Protein AF-A0A5N6NCS3-F1 (afdb_monomer)

Mean predicted aligned error: 9.0 Å

Sequence (97 aa):
MQEWLLDIEEGKVGGLNNNEGLIEVPNDLLIADSLDPISDLIDFVYPSILQNFKNPNFFQERAILAPKNNVVEGINDRLMSMFPGDDMEYLSSDSIC

Structure (mmCIF, N/CA/C/O backbone):
data_AF-A0A5N6NCS3-F1
#
_entry.id   AF-A0A5N6NCS3-F1
#
loop_
_atom_site.group_PDB
_atom_site.id
_atom_site.type_symbol
_atom_site.label_atom_id
_atom_site.label_alt_id
_atom_site.label_comp_id
_atom_site.label_asym_id
_atom_site.label_entity_id
_atom_site.label_seq_id
_atom_site.pdbx_PDB_ins_code
_atom_site.Cartn_x
_atom_site.Cartn_y
_atom_site.Cartn_z
_atom_site.occupancy
_atom_site.B_iso_or_equiv
_atom_site.auth_seq_id
_atom_site.auth_comp_id
_atom_site.auth_asym_id
_atom_site.auth_atom_id
_atom_site.pdbx_PDB_model_num
ATOM 1 N N . MET A 1 1 ? 14.752 -4.032 -4.340 1.00 58.91 1 MET A N 1
ATOM 2 C CA . MET A 1 1 ? 13.874 -2.838 -4.377 1.00 58.91 1 MET A CA 1
ATOM 3 C C . MET A 1 1 ? 14.651 -1.517 -4.341 1.00 58.91 1 MET A C 1
ATOM 5 O O . MET A 1 1 ? 14.598 -0.817 -5.339 1.00 58.91 1 MET A O 1
ATOM 9 N N . GLN A 1 2 ? 15.3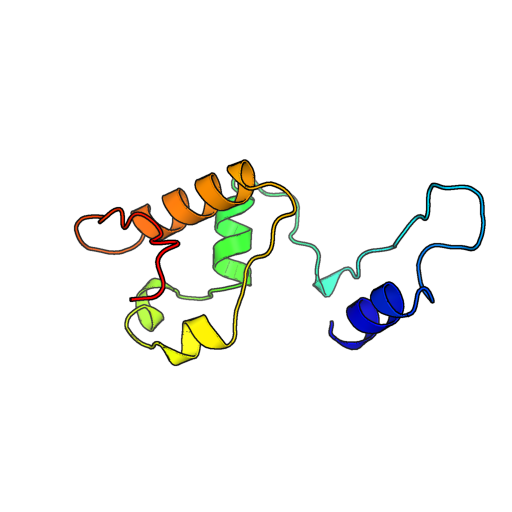82 -1.175 -3.264 1.00 69.25 2 GLN A N 1
ATOM 10 C CA . GLN A 1 2 ? 16.067 0.135 -3.154 1.00 69.25 2 GLN A CA 1
ATOM 11 C C . GLN A 1 2 ? 17.104 0.396 -4.259 1.00 69.25 2 GLN A C 1
ATOM 13 O O . GLN A 1 2 ? 17.142 1.492 -4.798 1.00 69.25 2 GLN A O 1
ATOM 18 N N . GLU A 1 3 ? 17.893 -0.609 -4.641 1.00 82.62 3 GLU A N 1
ATOM 19 C CA . GLU A 1 3 ? 18.932 -0.461 -5.675 1.00 82.62 3 GLU A CA 1
ATOM 20 C C . GLU A 1 3 ? 18.350 -0.152 -7.066 1.00 82.62 3 GLU A C 1
ATOM 22 O O . GLU A 1 3 ? 18.849 0.724 -7.757 1.00 82.62 3 GLU A O 1
ATOM 27 N N . TRP A 1 4 ? 17.224 -0.774 -7.434 1.00 84.31 4 TRP A N 1
ATOM 28 C CA . TRP A 1 4 ? 16.561 -0.515 -8.718 1.00 84.31 4 TRP A CA 1
ATOM 29 C C . TRP A 1 4 ? 15.969 0.899 -8.806 1.00 84.31 4 TRP A C 1
ATOM 31 O O . TRP A 1 4 ? 16.091 1.549 -9.839 1.00 84.31 4 TRP A O 1
ATOM 41 N N . LEU A 1 5 ? 15.361 1.394 -7.718 1.00 82.62 5 LEU A N 1
ATOM 42 C CA . LEU A 1 5 ? 14.880 2.780 -7.650 1.00 82.62 5 LEU A CA 1
ATOM 43 C C . LEU A 1 5 ? 16.037 3.781 -7.762 1.00 82.62 5 LEU A C 1
ATOM 45 O O . LEU A 1 5 ? 15.938 4.731 -8.532 1.00 82.62 5 LEU A O 1
ATOM 49 N N . LEU A 1 6 ? 17.145 3.533 -7.055 1.00 84.81 6 LEU A N 1
ATOM 50 C CA . LEU A 1 6 ? 18.353 4.358 -7.150 1.00 84.81 6 LEU A CA 1
ATOM 51 C C . LEU A 1 6 ? 18.924 4.363 -8.571 1.00 84.81 6 LEU A C 1
ATOM 53 O O . LEU A 1 6 ? 19.281 5.414 -9.091 1.00 84.81 6 LEU A O 1
ATOM 57 N N . ASP A 1 7 ? 18.959 3.212 -9.240 1.00 85.19 7 ASP A N 1
ATOM 58 C CA . ASP A 1 7 ? 19.453 3.129 -10.612 1.00 85.19 7 ASP A CA 1
ATOM 59 C C . ASP A 1 7 ? 18.548 3.879 -11.611 1.00 85.19 7 ASP A C 1
ATOM 61 O O . ASP A 1 7 ? 19.045 4.393 -12.618 1.00 85.19 7 ASP A O 1
ATOM 65 N N . ILE A 1 8 ? 17.238 3.980 -11.347 1.00 82.88 8 ILE A N 1
ATOM 66 C CA . ILE A 1 8 ? 16.327 4.842 -12.119 1.00 82.88 8 ILE A CA 1
ATOM 67 C C . ILE A 1 8 ? 16.652 6.317 -11.877 1.00 82.88 8 ILE A C 1
ATOM 69 O O . ILE A 1 8 ? 16.782 7.072 -12.839 1.00 82.88 8 ILE A O 1
ATOM 73 N N . GLU A 1 9 ? 16.795 6.730 -10.615 1.00 78.31 9 GLU A N 1
ATOM 74 C CA . GLU A 1 9 ? 17.111 8.119 -10.250 1.00 78.31 9 GLU A CA 1
ATOM 75 C C . GLU A 1 9 ? 18.456 8.577 -10.829 1.00 78.31 9 GLU A C 1
ATOM 77 O O . GLU A 1 9 ? 18.588 9.707 -11.300 1.00 78.31 9 GLU A O 1
ATOM 82 N N . GLU A 1 10 ? 19.445 7.685 -10.852 1.00 85.06 10 GLU A N 1
ATOM 83 C CA . GLU A 1 10 ? 20.771 7.937 -11.418 1.00 85.06 10 GLU A CA 1
ATOM 84 C C . GLU A 1 10 ? 20.816 7.802 -12.952 1.00 85.06 10 GLU A C 1
ATOM 86 O O . GLU A 1 10 ? 21.861 8.035 -13.563 1.00 85.06 10 GLU A O 1
ATOM 91 N N . GLY A 1 11 ? 19.701 7.433 -13.594 1.00 79.94 11 GLY A N 1
ATOM 92 C CA . GLY A 1 11 ? 19.610 7.283 -15.048 1.00 79.94 1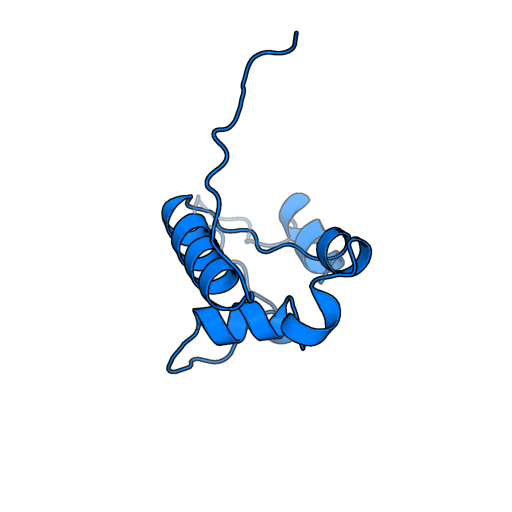1 GLY A CA 1
ATOM 93 C C . GLY A 1 11 ? 20.431 6.116 -15.608 1.00 79.94 11 GLY A C 1
ATOM 94 O O . GLY A 1 11 ? 20.808 6.127 -16.781 1.00 79.94 11 GLY A O 1
ATOM 95 N N . LYS A 1 12 ? 20.736 5.112 -14.780 1.00 82.19 12 LYS A N 1
ATOM 96 C CA . LYS A 1 12 ? 21.432 3.882 -15.189 1.00 82.19 12 LYS A CA 1
ATOM 97 C C . LYS A 1 12 ? 20.501 2.890 -15.890 1.00 82.19 12 LYS A C 1
ATOM 99 O O . LYS A 1 12 ? 20.970 2.074 -16.683 1.00 82.19 12 LYS A O 1
ATOM 104 N N . VAL A 1 13 ? 19.197 2.958 -15.612 1.00 77.56 13 VAL A N 1
ATOM 105 C CA . VAL A 1 13 ? 18.142 2.162 -16.268 1.00 77.56 13 VAL A CA 1
ATOM 106 C C . VAL A 1 13 ? 17.421 3.031 -17.305 1.00 77.56 13 VAL A C 1
ATOM 108 O O . VAL A 1 13 ? 17.283 4.233 -17.107 1.00 77.56 13 VAL A O 1
ATOM 111 N N . GLY A 1 14 ? 16.940 2.446 -18.408 1.00 70.12 14 GLY A N 1
ATOM 112 C CA . GLY A 1 14 ? 16.118 3.165 -19.399 1.00 70.12 14 GLY A CA 1
ATOM 113 C C . GLY A 1 14 ? 16.728 3.340 -20.793 1.00 70.12 14 GLY A C 1
ATOM 114 O O . GLY A 1 14 ? 16.029 3.777 -21.697 1.00 70.12 14 GLY A O 1
ATOM 115 N N . GLY A 1 15 ? 17.984 2.944 -21.023 1.00 67.62 15 GLY A N 1
ATOM 116 C CA . GLY A 1 15 ? 18.621 3.012 -22.348 1.00 67.62 15 GLY A CA 1
ATOM 117 C C . GLY A 1 15 ? 18.926 4.441 -22.840 1.00 67.62 15 GLY A C 1
ATOM 118 O O . GLY A 1 15 ? 18.358 5.425 -22.387 1.00 67.62 15 GLY A O 1
ATOM 119 N N . LEU A 1 16 ? 19.871 4.572 -23.780 1.00 61.25 16 LEU A N 1
ATOM 120 C CA . LEU A 1 16 ? 20.435 5.871 -24.202 1.00 61.25 16 LEU A CA 1
ATOM 121 C C . LEU A 1 16 ? 19.690 6.584 -25.344 1.00 61.25 16 LEU A C 1
ATOM 123 O O . LEU A 1 16 ? 20.154 7.621 -25.815 1.00 61.25 16 LEU A O 1
ATOM 127 N N . ASN A 1 17 ? 18.566 6.060 -25.829 1.00 59.28 17 ASN A N 1
ATOM 128 C CA . ASN A 1 17 ? 18.080 6.446 -27.152 1.00 59.28 17 ASN A CA 1
ATOM 129 C C . ASN A 1 17 ? 16.698 7.103 -27.110 1.00 59.28 17 ASN A C 1
ATOM 131 O O . ASN A 1 17 ? 15.702 6.457 -26.822 1.00 59.28 17 ASN A O 1
ATOM 135 N N . ASN A 1 18 ? 16.682 8.376 -27.515 1.00 54.62 18 ASN A N 1
ATOM 136 C CA . ASN A 1 18 ? 15.555 9.092 -28.111 1.00 54.62 18 ASN A CA 1
ATOM 137 C C . ASN A 1 18 ? 14.247 9.048 -27.315 1.00 54.62 18 ASN A C 1
ATOM 139 O O . ASN A 1 18 ? 13.346 8.327 -27.707 1.00 54.62 18 ASN A O 1
ATOM 143 N N . ASN A 1 19 ? 14.144 9.883 -26.274 1.00 58.84 19 ASN A N 1
ATOM 144 C CA . ASN A 1 19 ? 12.908 10.353 -25.619 1.00 58.84 19 ASN A CA 1
ATOM 145 C C . ASN A 1 19 ? 11.903 9.318 -25.059 1.00 58.84 19 ASN A C 1
ATOM 147 O O . ASN A 1 19 ? 10.993 9.727 -24.341 1.00 58.84 19 ASN A O 1
ATOM 151 N N . GLU A 1 20 ? 12.115 8.018 -25.262 1.00 64.44 20 GLU A N 1
ATOM 152 C CA . GLU A 1 20 ? 11.302 6.925 -24.725 1.00 64.44 20 GLU A CA 1
ATOM 153 C C . GLU A 1 20 ? 12.217 5.820 -24.175 1.00 64.44 20 GLU A C 1
ATOM 155 O O . GLU A 1 20 ? 12.659 4.921 -24.891 1.00 64.44 20 GLU A O 1
ATOM 160 N N . GLY A 1 21 ? 12.542 5.909 -22.883 1.00 70.69 21 GLY A N 1
ATOM 161 C CA . GLY A 1 21 ? 13.326 4.888 -22.195 1.00 70.69 21 GLY A CA 1
ATOM 162 C C . GLY A 1 21 ? 12.450 3.740 -21.700 1.00 70.69 21 GLY A C 1
ATOM 163 O O . GLY A 1 21 ? 11.480 3.967 -20.977 1.00 70.69 21 GLY A O 1
ATOM 164 N N . LEU A 1 22 ? 12.791 2.503 -22.068 1.00 78.06 22 LEU A N 1
ATOM 165 C CA . LEU A 1 22 ? 12.136 1.304 -21.541 1.00 78.06 22 LEU A CA 1
ATOM 166 C C . LEU A 1 22 ? 12.822 0.878 -20.242 1.00 78.06 22 LEU A C 1
ATOM 168 O O . LEU A 1 22 ? 14.025 0.614 -20.225 1.00 78.06 22 LEU A O 1
ATOM 172 N N . ILE A 1 23 ? 12.046 0.789 -19.163 1.00 82.38 23 ILE A N 1
ATOM 173 C CA . ILE A 1 23 ? 12.4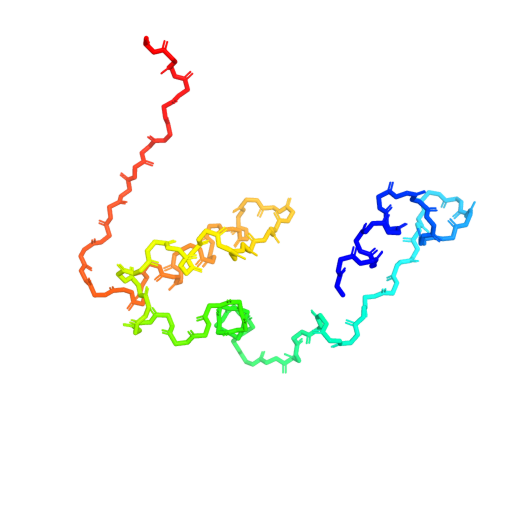92 0.256 -17.875 1.00 82.38 23 ILE A CA 1
ATOM 174 C C . ILE A 1 23 ? 11.840 -1.105 -17.635 1.00 82.38 23 ILE A C 1
ATOM 176 O O . ILE A 1 23 ? 10.631 -1.265 -17.794 1.00 82.38 23 ILE A O 1
ATOM 180 N N . GLU A 1 24 ? 12.643 -2.094 -17.254 1.00 83.69 24 GLU A N 1
ATOM 181 C CA . GLU A 1 24 ? 12.127 -3.381 -16.795 1.00 83.69 24 GLU A CA 1
ATOM 182 C C . GLU A 1 24 ? 11.846 -3.291 -15.296 1.00 83.69 24 GLU A C 1
ATOM 184 O O . GLU A 1 24 ? 12.731 -2.940 -14.511 1.00 83.69 24 GLU A O 1
ATOM 189 N N . VAL A 1 25 ? 10.604 -3.586 -14.906 1.00 8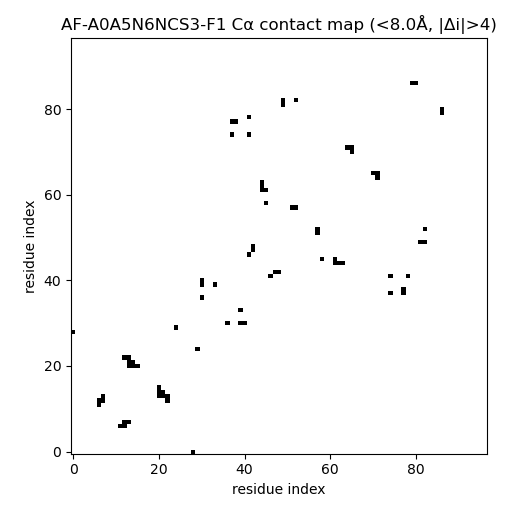4.56 25 VAL A N 1
ATOM 190 C CA . VAL A 1 25 ? 10.201 -3.649 -13.499 1.00 84.56 25 VAL A CA 1
ATOM 191 C C . VAL A 1 25 ? 10.543 -5.042 -12.957 1.00 84.56 25 VAL A C 1
ATOM 193 O O . VAL A 1 25 ? 10.114 -6.035 -13.547 1.00 84.56 25 VAL A O 1
ATOM 196 N N . PRO A 1 26 ? 11.302 -5.143 -11.852 1.00 85.88 26 PRO A N 1
ATOM 197 C CA . PRO A 1 26 ? 11.621 -6.410 -11.214 1.00 85.88 26 PRO A CA 1
ATOM 198 C C . PRO A 1 26 ? 10.366 -7.220 -10.871 1.00 85.88 26 PRO A C 1
ATOM 200 O O . PRO A 1 26 ? 9.386 -6.678 -10.363 1.00 85.88 26 PRO A O 1
ATOM 203 N N . ASN A 1 27 ? 10.407 -8.532 -11.117 1.00 84.75 27 ASN A N 1
ATOM 204 C CA . ASN A 1 27 ? 9.253 -9.417 -10.914 1.00 84.75 27 ASN A CA 1
ATOM 205 C C . ASN A 1 27 ? 8.755 -9.455 -9.460 1.00 84.75 27 ASN A C 1
ATOM 207 O O . ASN A 1 27 ? 7.581 -9.711 -9.230 1.00 84.75 27 ASN A O 1
ATOM 211 N N . ASP A 1 28 ? 9.624 -9.199 -8.482 1.00 82.69 28 ASP A N 1
ATOM 212 C CA . ASP A 1 28 ? 9.276 -9.091 -7.059 1.00 82.69 28 ASP A CA 1
ATOM 213 C C . ASP A 1 28 ? 8.460 -7.833 -6.721 1.00 82.69 28 ASP A C 1
ATOM 215 O O . ASP A 1 28 ? 7.868 -7.759 -5.646 1.00 82.69 28 ASP A O 1
ATOM 219 N N . LEU A 1 29 ? 8.419 -6.855 -7.631 1.00 79.06 29 LEU A N 1
ATOM 220 C CA . LEU A 1 29 ? 7.602 -5.644 -7.528 1.00 79.06 29 LEU A CA 1
ATOM 221 C C . LEU A 1 29 ? 6.300 -5.742 -8.329 1.00 79.06 29 LEU A C 1
ATOM 223 O O . LEU A 1 29 ? 5.476 -4.830 -8.271 1.00 79.06 29 LEU A O 1
ATOM 227 N N . LEU A 1 30 ? 6.117 -6.823 -9.090 1.00 83.06 30 LEU A N 1
ATOM 228 C CA . LEU A 1 30 ? 4.909 -7.051 -9.865 1.00 83.06 30 LEU A CA 1
ATOM 229 C C . LEU A 1 30 ? 3.862 -7.750 -9.004 1.00 83.06 30 LEU A C 1
ATOM 231 O O . LEU A 1 30 ? 4.108 -8.796 -8.405 1.00 83.06 30 LEU A O 1
ATOM 235 N N . ILE A 1 31 ? 2.661 -7.189 -9.007 1.00 82.12 31 ILE A N 1
ATOM 236 C CA . ILE A 1 31 ? 1.469 -7.871 -8.515 1.00 82.12 31 ILE A CA 1
ATOM 237 C C . ILE A 1 31 ? 0.880 -8.613 -9.711 1.00 82.12 31 ILE A C 1
ATOM 239 O O . ILE A 1 31 ? 0.757 -8.044 -10.797 1.00 82.12 31 ILE A O 1
ATOM 243 N N . ALA A 1 32 ? 0.587 -9.902 -9.535 1.00 80.44 32 ALA A N 1
ATOM 244 C CA . ALA A 1 32 ? 0.006 -10.716 -10.595 1.00 80.44 32 ALA A CA 1
ATOM 245 C C . ALA A 1 32 ? -1.359 -10.160 -11.025 1.00 80.44 32 ALA A C 1
ATOM 247 O O . ALA A 1 32 ? -2.088 -9.597 -10.210 1.00 80.44 32 ALA A O 1
ATOM 248 N N . ASP A 1 33 ? -1.711 -10.364 -12.296 1.00 77.94 33 ASP A N 1
ATOM 249 C CA . ASP A 1 33 ? -3.030 -9.992 -12.805 1.00 77.94 33 ASP A CA 1
ATOM 250 C C . ASP A 1 33 ? -4.119 -10.672 -11.972 1.00 77.94 33 ASP A C 1
ATOM 252 O O . ASP A 1 33 ? -4.154 -11.902 -11.838 1.00 77.94 33 ASP A O 1
ATOM 256 N N . SER A 1 34 ? -5.008 -9.860 -11.407 1.00 83.06 34 SER A N 1
ATOM 257 C CA . SER A 1 34 ? -6.045 -10.325 -10.501 1.00 83.06 34 SER A CA 1
ATOM 258 C C . SER A 1 34 ? -7.394 -9.685 -10.791 1.00 83.06 34 SER A C 1
ATOM 260 O O . SER A 1 34 ? -7.516 -8.706 -11.528 1.00 83.06 34 SER A O 1
ATOM 262 N N . LEU A 1 35 ? -8.437 -10.283 -10.217 1.00 85.69 35 LEU A N 1
ATOM 263 C CA . LEU A 1 35 ? -9.810 -9.795 -10.333 1.00 85.69 35 LEU A CA 1
ATOM 264 C C . LEU A 1 35 ? -10.025 -8.468 -9.585 1.00 85.69 35 LEU A C 1
ATOM 266 O O . LEU A 1 35 ? -10.937 -7.725 -9.942 1.00 85.69 35 LEU A O 1
ATOM 270 N N . ASP A 1 36 ? -9.208 -8.181 -8.566 1.00 88.12 36 ASP A N 1
ATOM 271 C CA . ASP A 1 36 ? -9.271 -6.964 -7.749 1.00 88.12 36 ASP A CA 1
ATOM 272 C C . ASP A 1 36 ? -7.840 -6.466 -7.442 1.00 88.12 36 ASP A C 1
ATOM 274 O O . ASP A 1 36 ? -7.326 -6.644 -6.334 1.00 88.12 36 ASP A O 1
ATOM 278 N N . PRO A 1 37 ? -7.167 -5.844 -8.429 1.00 86.19 37 PRO A N 1
ATOM 279 C CA . PRO A 1 37 ? -5.758 -5.468 -8.312 1.00 86.19 37 PRO A CA 1
ATOM 280 C C . PRO A 1 37 ? -5.510 -4.384 -7.255 1.00 86.19 37 PRO A C 1
ATOM 282 O O . PRO A 1 37 ? -4.401 -4.272 -6.738 1.00 86.19 37 PRO A O 1
ATOM 285 N N . ILE A 1 38 ? -6.529 -3.586 -6.909 1.00 87.44 38 ILE A N 1
ATOM 286 C CA . ILE A 1 38 ? -6.426 -2.581 -5.841 1.00 87.44 38 ILE A CA 1
ATOM 287 C C . ILE A 1 38 ? -6.361 -3.273 -4.481 1.00 87.44 38 ILE A C 1
ATOM 289 O O . ILE A 1 38 ? -5.535 -2.899 -3.651 1.00 87.44 38 ILE A O 1
ATOM 293 N N . SER A 1 39 ? -7.203 -4.280 -4.248 1.00 88.19 39 SER A N 1
ATOM 294 C CA . SER A 1 39 ? -7.168 -5.030 -2.989 1.00 88.19 39 SER A CA 1
ATOM 295 C C . SER A 1 39 ? -5.864 -5.793 -2.830 1.00 88.19 39 SER A C 1
ATOM 297 O O . SER A 1 39 ? -5.257 -5.723 -1.767 1.00 88.19 39 SER A O 1
ATOM 299 N N . ASP A 1 40 ? -5.377 -6.416 -3.901 1.00 89.81 40 ASP A N 1
ATOM 300 C CA . ASP A 1 40 ? -4.103 -7.132 -3.856 1.00 89.81 40 ASP A CA 1
ATOM 301 C C . ASP A 1 40 ? -2.915 -6.187 -3.633 1.00 89.81 40 ASP A C 1
ATOM 303 O O . ASP A 1 40 ? -1.993 -6.524 -2.893 1.00 89.81 40 ASP A O 1
ATOM 307 N N . LEU A 1 41 ? -2.945 -4.976 -4.205 1.00 90.00 41 LEU A N 1
ATOM 308 C CA . LEU A 1 41 ? -1.960 -3.929 -3.916 1.00 90.00 41 LEU A CA 1
ATOM 309 C C . LEU A 1 41 ? -1.999 -3.494 -2.449 1.00 90.00 41 LEU A C 1
ATOM 311 O O . LEU A 1 41 ? -0.946 -3.356 -1.822 1.00 90.00 41 LEU A O 1
ATOM 315 N N . ILE A 1 42 ? -3.197 -3.291 -1.897 1.00 90.31 42 ILE A N 1
ATOM 316 C CA . ILE A 1 42 ? -3.371 -2.947 -0.484 1.00 90.31 42 ILE A CA 1
ATOM 317 C C . ILE A 1 42 ? -2.8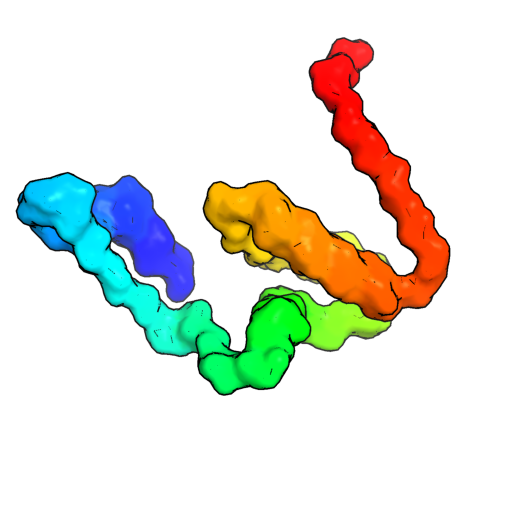39 -4.071 0.405 1.00 90.31 42 ILE A C 1
ATOM 319 O O . ILE A 1 42 ? -2.089 -3.781 1.330 1.00 90.31 42 ILE A O 1
ATOM 323 N N . ASP A 1 43 ? -3.154 -5.333 0.119 1.00 90.31 43 ASP A N 1
ATOM 324 C CA . ASP A 1 43 ? -2.695 -6.475 0.916 1.00 90.31 43 ASP A CA 1
ATOM 325 C C . ASP A 1 43 ? -1.183 -6.708 0.792 1.00 90.31 43 ASP A C 1
ATOM 327 O O . ASP A 1 43 ? -0.526 -7.071 1.773 1.00 90.31 43 ASP A O 1
ATOM 331 N N . PHE A 1 44 ? -0.610 -6.452 -0.388 1.00 89.69 44 PHE A N 1
ATOM 332 C CA . PHE A 1 44 ? 0.831 -6.525 -0.620 1.00 89.69 44 PHE A CA 1
ATOM 333 C C . PHE A 1 44 ? 1.591 -5.476 0.202 1.00 89.69 44 PHE A C 1
ATOM 335 O O . PHE A 1 44 ? 2.586 -5.795 0.860 1.00 89.69 44 PHE A O 1
ATOM 342 N N . VAL A 1 45 ? 1.122 -4.223 0.197 1.00 90.81 45 VAL A N 1
ATOM 343 C CA . VAL A 1 45 ? 1.790 -3.129 0.917 1.00 90.81 45 VAL A CA 1
ATOM 344 C C . VAL A 1 45 ? 1.440 -3.131 2.401 1.00 90.81 45 VAL A C 1
ATOM 346 O O . VAL A 1 45 ? 2.342 -2.973 3.218 1.00 90.81 45 VAL A O 1
ATOM 349 N N . TYR A 1 46 ? 0.184 -3.356 2.774 1.00 92.38 46 TYR A N 1
ATOM 350 C CA . TYR A 1 46 ? -0.342 -3.313 4.142 1.00 92.38 46 TYR A CA 1
ATOM 351 C C . TYR A 1 46 ? -0.928 -4.669 4.573 1.00 92.38 46 TYR A C 1
ATOM 353 O O . TYR A 1 46 ? -2.131 -4.792 4.818 1.00 92.38 46 TYR A O 1
ATOM 361 N N . PRO A 1 47 ? -0.093 -5.704 4.751 1.00 91.62 47 PRO A N 1
ATOM 362 C CA . PRO A 1 47 ? -0.582 -7.028 5.108 1.00 91.62 47 PRO A CA 1
ATOM 363 C C . PRO A 1 47 ? -1.291 -7.015 6.466 1.00 91.62 47 PRO A C 1
ATOM 365 O O . PRO A 1 47 ? -0.789 -6.470 7.452 1.00 91.62 47 PRO A O 1
ATOM 368 N N . SER A 1 48 ? -2.451 -7.676 6.542 1.00 91.88 48 SER A N 1
ATOM 369 C CA . SER A 1 48 ? -3.268 -7.736 7.766 1.00 91.88 48 SER A CA 1
ATOM 370 C C . SER A 1 48 ? -3.602 -6.346 8.329 1.00 91.88 48 SER A C 1
ATOM 372 O O . SER A 1 48 ? -3.508 -6.115 9.538 1.00 91.88 48 SER A O 1
ATOM 374 N N . ILE A 1 49 ? -3.989 -5.408 7.459 1.00 91.56 49 ILE A N 1
ATOM 375 C CA . ILE A 1 49 ? -4.210 -3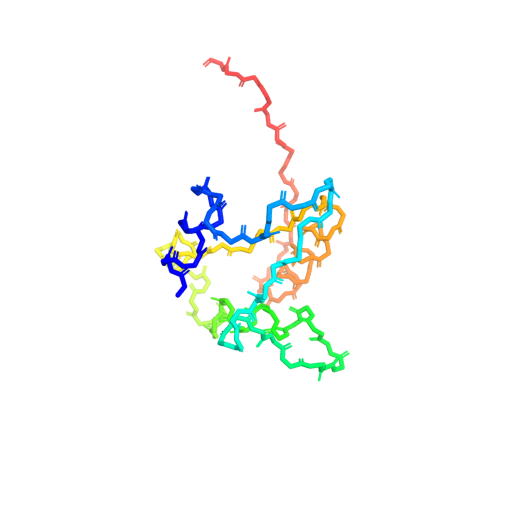.999 7.815 1.00 91.56 49 ILE A CA 1
ATOM 376 C C . ILE A 1 49 ? -5.160 -3.815 9.010 1.00 91.56 49 ILE A C 1
ATOM 378 O O . ILE A 1 49 ? -4.872 -3.034 9.913 1.00 91.56 49 ILE A O 1
ATOM 382 N N . LEU A 1 50 ? -6.225 -4.617 9.107 1.00 91.06 50 LEU A N 1
ATOM 383 C CA . LEU A 1 50 ? -7.200 -4.565 10.208 1.00 91.06 50 LEU A CA 1
ATOM 384 C C . LEU A 1 50 ? -6.654 -5.031 11.562 1.00 91.06 50 LEU A C 1
ATOM 386 O O . LEU A 1 50 ? -7.259 -4.760 12.596 1.00 91.06 50 LEU A O 1
ATOM 390 N N . GLN A 1 51 ? -5.518 -5.723 11.586 1.00 93.06 51 GLN A N 1
ATOM 391 C CA . GLN A 1 51 ? -4.829 -6.075 12.830 1.00 93.06 51 GLN A CA 1
ATOM 392 C C . GLN A 1 51 ? -3.841 -4.977 13.243 1.00 93.06 51 GLN A C 1
ATOM 394 O O . GLN A 1 51 ? -3.580 -4.795 14.431 1.00 93.06 51 GLN A O 1
ATOM 399 N N . ASN A 1 52 ? -3.332 -4.214 12.272 1.00 91.62 52 ASN A N 1
ATOM 400 C CA . ASN A 1 52 ? -2.281 -3.218 12.465 1.00 91.62 52 ASN A CA 1
ATOM 401 C C . ASN A 1 52 ? -2.775 -1.764 12.421 1.00 91.62 52 ASN A C 1
ATOM 403 O O . ASN A 1 52 ? -1.992 -0.863 12.697 1.00 91.62 52 ASN A O 1
ATOM 407 N N . PHE A 1 53 ? -4.059 -1.511 12.142 1.00 88.31 53 PHE A N 1
ATOM 408 C CA . PHE A 1 53 ? -4.583 -0.155 11.916 1.00 88.31 53 PHE A CA 1
ATOM 409 C C . PHE A 1 53 ? -4.401 0.819 13.090 1.00 88.31 53 PHE A C 1
ATOM 411 O O . PHE A 1 53 ? -4.418 2.031 12.910 1.00 88.31 53 PHE A O 1
ATOM 418 N N . LYS A 1 54 ? -4.197 0.293 14.303 1.00 88.75 54 LYS A N 1
ATOM 419 C CA . LYS A 1 54 ? -3.921 1.084 15.512 1.00 88.75 54 LYS A CA 1
ATOM 420 C C . LYS A 1 54 ? -2.432 1.329 15.771 1.00 88.75 54 LYS A C 1
ATOM 422 O O . LYS A 1 54 ? -2.104 1.953 16.775 1.00 88.75 54 LYS A O 1
ATOM 427 N N . ASN A 1 55 ? -1.538 0.816 14.929 1.00 92.06 55 ASN A N 1
ATOM 428 C CA . ASN A 1 55 ? -0.093 0.960 15.059 1.00 92.06 55 ASN A CA 1
ATOM 429 C C . ASN A 1 55 ? 0.423 2.018 14.064 1.00 92.06 55 ASN A C 1
ATOM 431 O O . ASN A 1 55 ? 0.555 1.713 12.881 1.00 92.06 55 ASN A O 1
ATOM 435 N N . PRO A 1 56 ? 0.770 3.238 14.509 1.00 88.75 56 PRO A N 1
ATOM 436 C CA . PRO A 1 56 ? 1.241 4.293 13.610 1.00 88.75 56 PRO A CA 1
ATOM 437 C C . PRO A 1 56 ? 2.524 3.922 12.857 1.00 88.75 56 PRO A C 1
ATOM 439 O O . PRO A 1 56 ? 2.654 4.243 11.679 1.00 88.75 56 PRO A O 1
ATOM 442 N N . ASN A 1 57 ? 3.445 3.195 13.503 1.00 92.62 57 ASN A N 1
ATOM 443 C CA . ASN A 1 57 ? 4.720 2.803 12.892 1.00 92.62 57 ASN A CA 1
ATOM 444 C C . ASN A 1 57 ? 4.508 1.881 11.685 1.00 92.62 57 ASN A C 1
ATOM 446 O O . ASN A 1 57 ? 5.261 1.944 10.720 1.00 92.62 57 ASN A O 1
ATOM 450 N N . PHE A 1 58 ? 3.443 1.072 11.707 1.00 91.50 58 PHE A N 1
ATOM 451 C CA . PHE A 1 58 ? 3.090 0.197 10.590 1.00 91.50 58 PHE A CA 1
ATOM 452 C C . PHE A 1 58 ? 2.823 0.987 9.304 1.00 91.50 58 PHE A C 1
ATOM 454 O O . PHE A 1 58 ? 3.235 0.556 8.233 1.00 91.50 58 PHE A O 1
ATOM 461 N N . PHE A 1 59 ? 2.179 2.153 9.401 1.00 89.38 59 PHE A N 1
ATOM 462 C CA . PHE A 1 59 ? 1.896 2.995 8.237 1.00 89.38 59 PHE A CA 1
ATOM 463 C C . PHE A 1 59 ? 3.065 3.900 7.854 1.00 89.38 59 PHE A C 1
ATOM 465 O O . PHE A 1 59 ? 3.206 4.230 6.686 1.00 89.38 59 PHE A O 1
ATOM 472 N N . GLN A 1 60 ? 3.917 4.293 8.802 1.00 88.81 60 GLN A N 1
ATOM 473 C CA . GLN A 1 60 ? 5.050 5.183 8.516 1.00 88.81 60 GLN A CA 1
ATOM 474 C C . GLN A 1 60 ? 6.127 4.531 7.643 1.00 88.81 60 GLN A C 1
ATOM 476 O O .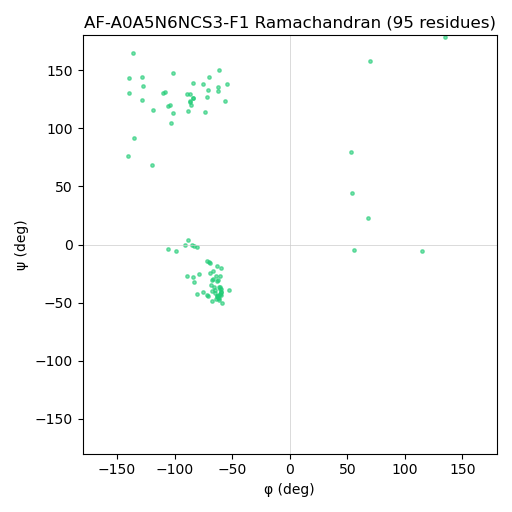 GLN A 1 60 ? 6.797 5.217 6.877 1.00 88.81 60 GLN A O 1
ATOM 481 N N . GLU A 1 61 ? 6.296 3.214 7.739 1.00 89.12 61 GLU A N 1
ATOM 482 C CA . GLU A 1 61 ? 7.317 2.476 6.985 1.00 89.12 61 GLU A CA 1
ATOM 483 C C . GLU A 1 61 ? 6.858 2.075 5.571 1.00 89.12 61 GLU A C 1
ATOM 485 O O . GLU A 1 61 ? 7.603 1.421 4.839 1.00 89.12 61 GLU A O 1
ATOM 490 N N . ARG A 1 62 ? 5.618 2.408 5.183 1.00 89.38 62 ARG A N 1
ATOM 491 C CA . ARG A 1 62 ? 4.944 1.851 4.002 1.00 89.38 62 ARG A CA 1
ATOM 492 C C . ARG A 1 62 ? 4.157 2.930 3.267 1.00 89.38 62 ARG A C 1
ATOM 494 O O . ARG A 1 62 ? 3.344 3.622 3.870 1.00 89.38 62 ARG A O 1
ATOM 501 N N . ALA A 1 63 ? 4.339 3.027 1.954 1.00 87.81 63 ALA A N 1
ATOM 502 C CA . ALA A 1 63 ? 3.620 3.988 1.125 1.00 87.81 63 ALA A CA 1
ATOM 503 C C . ALA A 1 63 ? 3.196 3.365 -0.206 1.00 87.81 63 ALA A C 1
ATOM 505 O O . ALA A 1 63 ? 3.943 2.590 -0.805 1.00 87.81 63 ALA A O 1
ATOM 506 N N . ILE A 1 64 ? 2.012 3.754 -0.680 1.00 88.00 64 ILE A N 1
ATOM 507 C CA . ILE A 1 64 ? 1.568 3.518 -2.052 1.00 88.00 64 ILE A CA 1
ATOM 508 C C . ILE A 1 64 ? 1.692 4.843 -2.799 1.00 88.00 64 ILE A C 1
ATOM 510 O O . ILE A 1 64 ? 1.080 5.838 -2.417 1.00 88.00 64 ILE A O 1
ATOM 514 N N . LEU A 1 65 ? 2.498 4.858 -3.856 1.00 84.31 65 LEU A N 1
ATOM 515 C CA . LEU A 1 65 ? 2.687 6.023 -4.714 1.00 84.31 65 LEU A CA 1
ATOM 516 C C . LEU A 1 65 ? 2.037 5.745 -6.065 1.00 84.31 65 LEU A C 1
ATOM 518 O O . LEU A 1 65 ? 2.288 4.706 -6.674 1.00 84.31 65 LEU A O 1
ATOM 522 N N . ALA A 1 66 ? 1.225 6.682 -6.546 1.00 84.94 66 ALA A N 1
ATOM 523 C CA . ALA A 1 66 ? 0.649 6.616 -7.879 1.00 84.94 66 ALA A CA 1
ATOM 524 C C . ALA A 1 66 ? 0.900 7.931 -8.632 1.00 84.94 66 ALA A C 1
ATOM 526 O O . ALA A 1 66 ? 0.855 9.005 -8.032 1.00 84.94 66 ALA A O 1
ATOM 527 N N . PRO A 1 67 ? 1.132 7.877 -9.954 1.00 77.19 67 PRO A N 1
ATOM 528 C CA . PRO A 1 67 ? 1.455 9.062 -10.747 1.00 77.19 67 PRO A CA 1
ATOM 529 C C . PRO A 1 67 ? 0.264 10.010 -10.962 1.00 77.19 67 PRO A C 1
ATOM 531 O O . PRO A 1 67 ? 0.460 11.138 -11.406 1.00 77.19 67 PRO A O 1
ATOM 534 N N . LYS A 1 68 ? -0.975 9.568 -10.696 1.00 86.75 68 LYS A N 1
ATOM 535 C CA . LYS A 1 68 ? -2.191 10.377 -10.859 1.00 86.75 68 LYS A CA 1
ATOM 536 C C . LYS A 1 68 ? -3.028 10.371 -9.585 1.00 86.75 68 LYS A C 1
ATOM 538 O O . LYS A 1 68 ? -3.297 9.308 -9.032 1.00 86.75 68 LYS A O 1
ATOM 543 N N . ASN A 1 69 ? -3.529 11.544 -9.201 1.00 83.00 69 ASN A N 1
ATOM 544 C CA . ASN A 1 69 ? -4.332 11.712 -7.986 1.00 83.00 69 ASN A CA 1
ATOM 545 C C . ASN A 1 69 ? -5.630 10.899 -7.991 1.00 83.00 69 ASN A C 1
ATOM 547 O O . ASN A 1 69 ? -5.989 10.354 -6.959 1.00 83.00 69 ASN A O 1
ATOM 551 N N . ASN A 1 70 ? -6.301 10.745 -9.136 1.00 86.00 70 ASN A N 1
ATOM 552 C CA . ASN A 1 70 ? -7.541 9.963 -9.212 1.00 86.00 70 ASN A CA 1
ATOM 553 C C . ASN A 1 70 ? -7.332 8.471 -8.883 1.00 86.00 70 ASN A C 1
ATOM 555 O O . ASN A 1 70 ? -8.250 7.796 -8.433 1.00 86.00 70 ASN A O 1
ATOM 559 N N . VAL A 1 71 ? -6.125 7.946 -9.119 1.00 85.00 71 VAL A N 1
ATOM 560 C CA . VAL A 1 71 ? -5.763 6.578 -8.724 1.00 85.00 71 VAL A CA 1
ATOM 561 C C . VAL A 1 71 ? -5.526 6.515 -7.215 1.00 85.00 71 VAL A C 1
ATOM 563 O O . VAL A 1 71 ? -5.978 5.572 -6.575 1.00 85.00 71 VAL A O 1
ATOM 566 N N . VAL A 1 72 ? -4.865 7.530 -6.644 1.00 84.50 72 VAL A N 1
ATOM 567 C CA . 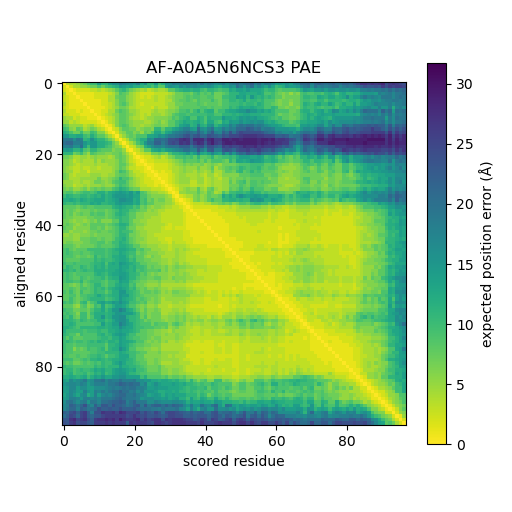VAL A 1 72 ? -4.669 7.653 -5.187 1.00 84.50 72 VAL A CA 1
ATOM 568 C C . VAL A 1 72 ? -6.011 7.734 -4.459 1.00 84.50 72 VAL A C 1
ATOM 570 O O . VAL A 1 72 ? -6.195 7.063 -3.451 1.00 84.50 72 VAL A O 1
ATOM 573 N N . GLU A 1 73 ? -6.959 8.501 -4.993 1.00 86.81 73 GLU A N 1
ATOM 574 C CA . GLU A 1 73 ? -8.309 8.652 -4.443 1.00 86.81 73 GLU A CA 1
ATOM 575 C C . GLU A 1 73 ? -9.035 7.302 -4.353 1.00 86.81 73 GLU A C 1
ATOM 577 O O . GLU A 1 73 ? -9.435 6.897 -3.267 1.00 86.81 73 GLU A O 1
ATOM 582 N N . GLY A 1 74 ? -9.066 6.522 -5.441 1.00 88.69 74 GLY A N 1
ATOM 583 C CA . GLY A 1 74 ? -9.693 5.194 -5.423 1.00 88.69 74 GLY A CA 1
ATOM 584 C C . GLY A 1 74 ? -9.039 4.200 -4.450 1.00 88.69 74 GLY A C 1
ATOM 585 O O . GLY A 1 74 ? -9.721 3.338 -3.892 1.00 88.69 74 GLY A O 1
ATOM 586 N N . ILE A 1 75 ? -7.728 4.317 -4.213 1.00 90.00 75 ILE A N 1
ATOM 587 C CA . ILE A 1 75 ? -7.017 3.505 -3.213 1.00 90.00 75 ILE A CA 1
ATOM 588 C C . ILE A 1 75 ? -7.394 3.951 -1.796 1.00 90.00 75 ILE A C 1
ATOM 590 O O . ILE A 1 75 ? -7.661 3.103 -0.942 1.00 90.00 75 ILE A O 1
ATOM 594 N N . ASN A 1 76 ? -7.452 5.262 -1.550 1.00 87.94 76 ASN A N 1
ATOM 595 C CA . ASN A 1 76 ? -7.847 5.822 -0.260 1.00 87.94 76 ASN A CA 1
ATOM 596 C C . ASN A 1 76 ? -9.284 5.436 0.100 1.00 87.94 76 ASN A C 1
ATOM 598 O O . ASN A 1 76 ? -9.508 4.950 1.206 1.00 87.94 76 ASN A O 1
ATOM 602 N N . ASP A 1 77 ? -10.229 5.554 -0.834 1.00 89.31 77 ASP A N 1
ATOM 603 C CA . ASP A 1 77 ? -11.628 5.162 -0.626 1.00 89.31 77 ASP A CA 1
ATOM 604 C C . ASP A 1 77 ? -11.741 3.677 -0.272 1.00 89.31 77 ASP A C 1
ATOM 606 O O . ASP A 1 77 ? -12.444 3.284 0.666 1.00 89.31 77 ASP A O 1
ATOM 610 N N . ARG A 1 78 ? -10.992 2.827 -0.988 1.00 90.44 78 ARG A N 1
ATOM 611 C CA . ARG A 1 78 ? -10.960 1.390 -0.716 1.00 90.44 78 ARG A CA 1
ATOM 612 C C . ARG A 1 78 ? -10.387 1.101 0.671 1.00 90.44 78 ARG A C 1
ATOM 614 O O . ARG A 1 78 ? -10.983 0.304 1.391 1.00 90.44 78 ARG A O 1
ATOM 621 N N . LEU A 1 79 ? -9.296 1.755 1.069 1.00 89.19 79 LEU A N 1
ATOM 622 C CA . LEU A 1 79 ? -8.716 1.633 2.412 1.00 89.19 79 LEU A CA 1
ATOM 623 C C . LEU A 1 79 ? -9.689 2.094 3.503 1.00 89.19 79 LEU A C 1
ATOM 625 O O . LEU A 1 79 ? -9.892 1.374 4.479 1.00 89.19 79 LEU A O 1
ATOM 629 N N . MET A 1 80 ? -10.316 3.261 3.332 1.00 88.44 80 MET A N 1
ATOM 630 C CA . MET A 1 80 ? -11.281 3.803 4.293 1.00 88.44 80 MET A CA 1
ATOM 631 C C . MET A 1 80 ? -12.468 2.859 4.482 1.00 88.44 80 MET A C 1
ATOM 633 O O . MET A 1 80 ? -12.845 2.590 5.619 1.00 88.44 80 MET A O 1
ATOM 637 N N . SER A 1 81 ? -12.969 2.249 3.402 1.00 89.19 81 SER A N 1
ATOM 638 C CA . SER A 1 81 ? -14.071 1.279 3.476 1.00 89.19 81 SER A CA 1
ATOM 639 C C . SER A 1 81 ? -13.757 0.007 4.281 1.00 89.19 81 SER A C 1
ATOM 641 O O . SER A 1 81 ? -14.677 -0.703 4.690 1.00 89.19 81 SER A O 1
ATOM 643 N N . MET A 1 82 ? -12.475 -0.311 4.509 1.00 88.19 82 MET A N 1
ATOM 644 C CA . MET A 1 82 ? -12.067 -1.483 5.290 1.00 88.19 82 MET A CA 1
ATOM 645 C C . MET A 1 82 ? -12.073 -1.208 6.795 1.00 88.19 82 MET A C 1
ATOM 647 O O . MET A 1 82 ? -12.302 -2.128 7.584 1.00 88.19 82 MET A O 1
ATOM 651 N N . PHE A 1 83 ? -11.783 0.026 7.214 1.00 88.38 83 PHE A N 1
ATOM 652 C CA . PHE A 1 83 ? -11.647 0.341 8.629 1.00 88.38 83 PHE A CA 1
ATOM 653 C C . PHE A 1 83 ? -13.014 0.405 9.318 1.00 88.38 83 PHE A C 1
ATOM 655 O O . PHE A 1 83 ? -13.963 0.969 8.780 1.00 88.38 83 PHE A O 1
ATOM 662 N N . PRO A 1 84 ? -13.142 -0.150 10.535 1.00 84.56 84 PRO A N 1
ATOM 663 C CA . PRO A 1 84 ? -14.367 -0.004 11.302 1.00 84.56 84 PRO A CA 1
ATOM 664 C C . PRO A 1 84 ? -14.496 1.434 11.822 1.00 84.56 84 PRO A C 1
ATOM 666 O O . PRO A 1 84 ? -13.607 1.917 12.526 1.00 84.56 84 PRO A O 1
ATOM 669 N N . GLY A 1 85 ? -15.626 2.078 11.545 1.00 83.81 85 GLY A N 1
ATOM 670 C CA . GLY A 1 85 ? -15.931 3.439 11.988 1.00 83.81 85 GLY A CA 1
ATOM 671 C C . GLY A 1 85 ? -16.515 4.280 10.858 1.00 83.81 85 GLY A C 1
ATOM 672 O O . GLY A 1 85 ? -16.661 3.790 9.742 1.00 83.81 85 GLY A O 1
ATOM 673 N N . ASP A 1 86 ? -16.848 5.528 11.174 1.00 81.06 86 ASP A N 1
ATOM 674 C CA . ASP A 1 86 ? -17.265 6.506 10.172 1.00 81.06 86 ASP A CA 1
ATOM 675 C C . ASP A 1 86 ? -16.021 7.152 9.548 1.00 81.06 86 ASP A C 1
ATOM 677 O O . ASP A 1 86 ? -15.047 7.462 10.246 1.00 81.06 86 ASP A O 1
ATOM 681 N N . ASP A 1 87 ? -16.052 7.351 8.235 1.00 76.88 87 ASP A N 1
ATOM 682 C CA . ASP A 1 87 ? -15.048 8.110 7.510 1.00 76.88 87 ASP A CA 1
ATOM 683 C C . ASP A 1 87 ? -15.156 9.605 7.842 1.00 76.88 87 ASP A C 1
ATOM 685 O O . ASP A 1 87 ? -16.235 10.154 8.070 1.00 76.88 87 ASP A O 1
ATOM 689 N N . MET A 1 88 ? -14.007 10.280 7.902 1.00 79.12 88 MET A N 1
ATOM 690 C CA . MET A 1 88 ? -13.952 11.732 8.030 1.00 79.12 88 MET A CA 1
ATOM 691 C C . MET A 1 88 ? -13.039 12.308 6.964 1.00 79.12 88 MET A C 1
ATOM 693 O O . MET A 1 88 ? -11.858 11.969 6.882 1.00 79.12 88 MET A O 1
ATOM 697 N N . GLU A 1 89 ? -13.589 13.228 6.185 1.00 78.69 89 GLU A N 1
ATOM 698 C CA . GLU A 1 89 ? -12.838 13.988 5.204 1.00 78.69 89 GLU A CA 1
ATOM 699 C C . GLU A 1 89 ? -12.197 15.206 5.878 1.00 78.69 89 GLU A C 1
ATOM 701 O O . GLU A 1 89 ? -12.872 16.067 6.449 1.00 78.69 89 GLU A O 1
ATOM 706 N N . TYR A 1 90 ? -10.870 15.279 5.817 1.00 78.00 90 TYR A N 1
ATOM 707 C CA . TYR A 1 90 ? -10.114 16.439 6.267 1.00 78.00 90 TYR A CA 1
ATOM 708 C C . TYR A 1 90 ? -9.619 17.208 5.049 1.00 78.00 90 TYR A C 1
ATOM 710 O O . TYR A 1 90 ? -8.836 16.692 4.254 1.00 78.00 90 TYR A O 1
ATOM 718 N N . LEU A 1 91 ? -10.043 18.463 4.924 1.00 78.56 91 LEU A N 1
ATOM 719 C CA . LEU A 1 91 ? -9.535 19.352 3.885 1.00 78.56 91 LEU A CA 1
ATOM 720 C C . LEU A 1 91 ? -8.088 19.743 4.207 1.00 78.56 91 LEU A C 1
ATOM 722 O O . LEU A 1 91 ? -7.779 20.133 5.338 1.00 78.56 91 LEU A O 1
ATOM 726 N N . SER A 1 92 ? -7.198 19.660 3.216 1.00 72.00 92 SER A N 1
ATOM 727 C CA . SER A 1 92 ? -5.825 20.143 3.362 1.00 72.00 92 SER A CA 1
ATOM 728 C C . SER A 1 92 ? -5.822 21.654 3.616 1.00 72.00 92 SER A C 1
ATOM 730 O O . SER A 1 92 ? -6.492 22.413 2.917 1.00 72.00 92 SER A O 1
ATOM 732 N N . SER A 1 93 ? -5.060 22.099 4.615 1.00 74.19 93 SER A N 1
ATOM 733 C CA . SER A 1 93 ? -4.850 23.520 4.905 1.00 74.19 93 SER A CA 1
ATOM 734 C C . SER A 1 93 ? -3.488 23.950 4.376 1.00 74.19 93 SER A C 1
ATOM 736 O O . SER A 1 93 ? -2.466 23.552 4.930 1.00 74.19 93 SER A O 1
ATOM 738 N N . ASP A 1 94 ? -3.478 24.816 3.363 1.00 74.50 94 ASP A N 1
ATOM 739 C CA . ASP A 1 94 ? -2.245 25.401 2.810 1.00 74.50 94 ASP A CA 1
ATOM 740 C C . ASP A 1 94 ? -1.741 26.620 3.602 1.00 74.50 94 ASP A C 1
ATOM 742 O O . ASP A 1 94 ? -0.712 27.216 3.281 1.00 74.50 94 ASP A O 1
ATOM 746 N N . SER A 1 95 ? -2.454 27.023 4.653 1.00 69.75 95 SER A N 1
ATOM 747 C CA . SER A 1 95 ? -2.045 28.121 5.527 1.00 69.75 95 SER A CA 1
ATOM 748 C C . SER A 1 95 ? -1.163 27.629 6.674 1.00 69.75 95 SER A C 1
ATOM 750 O O . SER A 1 95 ? -1.632 26.923 7.567 1.00 69.75 95 SER A O 1
ATOM 752 N N . ILE A 1 96 ? 0.100 28.067 6.677 1.00 62.59 96 ILE A N 1
ATOM 753 C CA . ILE A 1 96 ? 0.940 28.109 7.878 1.00 62.59 96 ILE A CA 1
ATOM 754 C C . ILE A 1 96 ? 0.426 29.280 8.719 1.00 62.59 96 ILE A C 1
ATOM 756 O O . ILE A 1 96 ? 0.49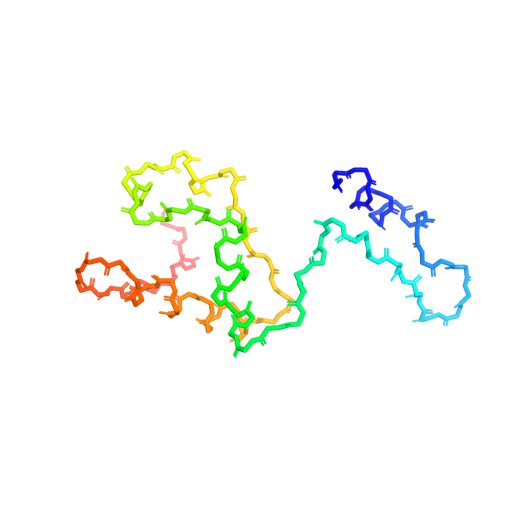3 30.428 8.272 1.00 62.59 96 ILE A O 1
ATOM 760 N N . CYS A 1 97 ? -0.131 28.987 9.892 1.00 58.91 97 CYS A N 1
ATOM 761 C CA . CYS A 1 97 ? -0.434 30.010 10.888 1.00 58.91 97 CYS A CA 1
ATOM 762 C C . CYS A 1 97 ? 0.797 30.304 11.749 1.00 58.91 97 CYS A C 1
ATOM 764 O O . CYS A 1 97 ? 1.559 29.350 12.030 1.00 58.91 97 CYS A O 1
#

Secondary structure (DSSP, 8-state):
-HHHHHHHHTT-SS-SSTT----PPPGGGPPPP-S-HHHHHHHHHSTTHHHHTT-HHHHHT-----SSHHHHHHHHHHHHHHSSS------------

Organism: NCBI:txid192012

Solvent-accessible surface area (backbone atoms only — not comparable to full-atom values): 6635 Å² total; per-residue (Å²): 111,70,67,62,54,50,32,48,75,71,60,74,51,23,76,95,61,80,100,64,59,68,70,86,78,59,72,92,78,55,79,74,96,58,98,52,55,67,59,52,49,46,44,70,71,42,65,65,44,90,81,42,74,88,41,68,68,67,54,74,80,49,83,88,84,64,99,46,69,74,59,47,49,57,52,50,53,56,54,56,73,69,51,92,74,84,88,78,91,75,83,86,75,91,70,85,128

Radius of gyration: 17.29 Å; Cα contacts (8 Å, |Δi|>4): 40; chains: 1; bounding box: 39×41×44 Å

pLDDT: mean 82.51, std 8.93, range [54.62, 93.06]

Foldseek 3Di:
DVVLVVCVVVVVAFDDDDDGGDGDDDPVPDDDDDPCVLVSVCCVQQPPCAVCVPPPVSPVVTDDDDPDVVVVVVSVVVVQVPYPDDDDDDDDDPDDD